Protein AF-A0ABC8UA96-F1 (afdb_monomer)

Foldseek 3Di:
DDPPDPQDAAALVVVLVVLLVQLQPDDDPRLLVNLVVLLVQLVLVVVVVPPPPPDDDDDDDDDDDDDDPPDDPPPPDFHWHDDPVVDDDTHGPLVSNLVSCSLVSNLVNCLQPPDDPSSLVSQLSVCVSNPDDDSVVSVVSSVVSNVSSVVNVVVVVVVVVVD

Mean predicted aligned error: 11.36 Å

Organism: NCBI:txid185542

Structure (mmCIF, N/CA/C/O backbone):
data_AF-A0ABC8UA96-F1
#
_entry.id   AF-A0ABC8UA96-F1
#
loop_
_atom_site.group_PDB
_atom_site.id
_atom_site.type_symbol
_atom_site.label_atom_id
_atom_site.label_alt_id
_atom_site.label_comp_id
_atom_site.label_asym_id
_atom_site.label_entity_id
_atom_site.label_seq_id
_atom_site.pdbx_PDB_ins_code
_atom_site.Cartn_x
_atom_site.Cartn_y
_atom_site.Cartn_z
_atom_site.occupancy
_atom_site.B_iso_or_equiv
_atom_site.auth_seq_id
_atom_site.auth_comp_id
_atom_site.auth_asym_id
_atom_site.auth_atom_id
_atom_site.pdbx_PDB_model_num
ATOM 1 N N . MET A 1 1 ? 26.465 -0.171 -36.306 1.00 32.88 1 MET A N 1
ATOM 2 C CA . MET A 1 1 ? 26.402 0.770 -35.168 1.00 32.88 1 MET A CA 1
ATOM 3 C C . MET A 1 1 ? 24.931 0.948 -34.820 1.00 32.88 1 MET A C 1
ATOM 5 O O . MET A 1 1 ? 24.233 1.642 -35.545 1.00 32.88 1 MET A O 1
ATOM 9 N N . LEU A 1 2 ? 24.415 0.206 -33.836 1.00 41.16 2 LEU A N 1
ATOM 10 C CA . LEU A 1 2 ? 23.008 0.319 -33.441 1.00 41.16 2 LEU A CA 1
ATOM 11 C C . LEU A 1 2 ? 22.873 1.467 -32.440 1.00 41.16 2 LEU A C 1
ATOM 13 O O . LEU A 1 2 ? 23.556 1.486 -31.420 1.00 41.16 2 LEU A O 1
ATOM 17 N N . MET A 1 3 ? 22.009 2.424 -32.767 1.00 39.56 3 MET A N 1
ATOM 18 C CA . MET A 1 3 ? 21.617 3.537 -31.906 1.00 39.56 3 MET A CA 1
ATOM 19 C C . MET A 1 3 ? 20.828 2.990 -30.708 1.00 39.56 3 MET A C 1
ATOM 21 O O . MET A 1 3 ? 19.605 2.873 -30.768 1.00 39.56 3 MET A O 1
ATOM 25 N N . GLN A 1 4 ? 21.505 2.621 -29.618 1.00 46.56 4 GLN A N 1
ATOM 26 C CA . GLN A 1 4 ? 20.829 2.454 -28.333 1.00 46.56 4 GLN A CA 1
ATOM 27 C C . GLN A 1 4 ? 20.508 3.847 -27.802 1.00 46.56 4 GLN A C 1
ATOM 29 O O . GLN A 1 4 ? 21.364 4.540 -27.260 1.00 46.56 4 GLN A O 1
ATOM 34 N N . GLY A 1 5 ? 19.259 4.274 -27.999 1.00 50.59 5 GLY A N 1
ATOM 35 C CA . GLY A 1 5 ? 18.714 5.399 -27.253 1.00 50.59 5 GLY A CA 1
ATOM 36 C C . GLY A 1 5 ? 18.937 5.151 -25.762 1.00 50.59 5 GLY A C 1
ATOM 37 O O . GLY A 1 5 ? 18.614 4.072 -25.265 1.00 50.59 5 GLY A O 1
ATOM 38 N N . ASN A 1 6 ? 19.527 6.134 -25.085 1.00 43.75 6 ASN A N 1
ATOM 39 C CA . ASN A 1 6 ? 19.869 6.126 -23.666 1.00 43.75 6 ASN A CA 1
ATOM 40 C C . ASN A 1 6 ? 18.591 5.931 -22.820 1.00 43.75 6 ASN A C 1
ATOM 42 O O . ASN A 1 6 ? 17.962 6.894 -22.384 1.00 43.75 6 ASN A O 1
ATOM 46 N N . ARG A 1 7 ? 18.142 4.685 -22.631 1.00 61.47 7 ARG A N 1
ATOM 47 C CA . ARG A 1 7 ? 17.059 4.366 -21.697 1.00 61.47 7 ARG A CA 1
ATOM 48 C C . ARG A 1 7 ? 17.661 4.433 -20.298 1.00 61.47 7 ARG A C 1
ATOM 50 O O . ARG A 1 7 ? 18.345 3.511 -19.871 1.00 61.47 7 ARG A O 1
ATOM 57 N N . ASN A 1 8 ? 17.462 5.554 -19.611 1.00 74.25 8 ASN A N 1
ATOM 58 C CA . ASN A 1 8 ? 17.849 5.686 -18.210 1.00 74.25 8 ASN A CA 1
ATOM 59 C C . ASN A 1 8 ? 16.914 4.807 -17.363 1.00 74.25 8 ASN A C 1
ATOM 61 O O . ASN A 1 8 ? 15.772 5.190 -17.109 1.00 74.25 8 ASN A O 1
ATOM 65 N N . PHE A 1 9 ? 17.389 3.628 -16.961 1.00 83.56 9 PHE A N 1
ATOM 66 C CA . PHE A 1 9 ? 16.677 2.744 -16.038 1.00 83.56 9 PHE A CA 1
ATOM 67 C C . PHE A 1 9 ? 16.870 3.202 -14.590 1.00 83.56 9 PHE A C 1
ATOM 69 O O . PHE A 1 9 ? 17.947 3.666 -14.210 1.00 83.56 9 PHE A O 1
ATOM 76 N N . LYS A 1 10 ? 15.826 3.061 -13.770 1.00 91.50 10 LYS A N 1
ATOM 77 C CA . LYS A 1 10 ? 15.924 3.199 -12.310 1.00 91.50 10 LYS A CA 1
ATOM 78 C C . LYS A 1 10 ? 16.185 1.830 -11.677 1.00 91.50 10 LYS A C 1
ATOM 80 O O . LYS A 1 10 ? 15.708 0.822 -12.179 1.00 91.50 10 LYS A O 1
ATOM 85 N N . SER A 1 11 ? 16.892 1.796 -10.550 1.00 93.31 11 SER A N 1
ATOM 86 C CA . SER A 1 11 ? 17.100 0.547 -9.804 1.00 93.31 11 SER A CA 1
ATOM 87 C C . SER A 1 11 ? 15.788 0.062 -9.176 1.00 93.31 11 SER A C 1
ATOM 89 O O . SER A 1 11 ? 15.084 0.851 -8.528 1.00 93.31 11 SER A O 1
ATOM 91 N N . VAL A 1 12 ? 15.473 -1.226 -9.347 1.00 94.12 12 VAL A N 1
ATOM 92 C CA . VAL A 1 12 ? 14.327 -1.887 -8.703 1.00 94.12 12 VAL A CA 1
ATOM 93 C C . VAL A 1 12 ? 14.570 -1.920 -7.199 1.00 94.12 12 VAL A C 1
ATOM 95 O O . VAL A 1 12 ? 13.759 -1.389 -6.447 1.00 94.12 12 VAL A O 1
ATOM 98 N N . LYS A 1 13 ? 15.729 -2.424 -6.757 1.00 94.62 13 LYS A N 1
ATOM 99 C CA . LYS A 1 13 ? 16.083 -2.577 -5.333 1.00 94.62 13 LYS A CA 1
ATOM 100 C C . LYS A 1 13 ? 15.987 -1.271 -4.559 1.00 94.62 13 LYS A C 1
ATOM 102 O O . LYS A 1 13 ? 15.400 -1.223 -3.481 1.00 94.62 13 LYS A O 1
ATOM 107 N N . GLN A 1 14 ? 16.548 -0.193 -5.108 1.00 95.62 14 GLN A N 1
ATOM 108 C CA . GLN A 1 14 ? 16.492 1.112 -4.446 1.00 95.62 14 GLN A CA 1
ATOM 109 C C . GLN A 1 14 ? 15.069 1.668 -4.385 1.00 95.62 14 GLN A C 1
ATOM 111 O O . GLN A 1 14 ? 14.719 2.353 -3.427 1.00 95.62 14 GLN A O 1
ATOM 116 N N . THR A 1 15 ? 14.262 1.418 -5.416 1.00 96.25 15 THR A N 1
ATOM 117 C CA . THR A 1 15 ? 12.879 1.900 -5.457 1.00 96.25 15 THR A CA 1
ATOM 118 C C . THR A 1 15 ? 12.005 1.118 -4.486 1.00 96.25 15 THR A C 1
ATOM 120 O O . THR A 1 15 ? 11.293 1.747 -3.711 1.00 96.25 15 THR A O 1
ATOM 123 N N . VAL A 1 16 ? 12.126 -0.214 -4.465 1.00 96.69 16 VAL A N 1
ATOM 124 C CA . VAL A 1 16 ? 11.453 -1.097 -3.504 1.00 96.69 16 VAL A CA 1
ATOM 125 C C . VAL A 1 16 ? 11.733 -0.641 -2.079 1.00 96.69 16 VAL A C 1
ATOM 127 O O . VAL A 1 16 ? 10.799 -0.308 -1.357 1.00 96.69 16 VAL A O 1
ATOM 130 N N . LYS A 1 17 ? 13.014 -0.501 -1.722 1.00 97.38 17 LYS A N 1
ATOM 131 C CA . LYS A 1 17 ? 13.418 -0.063 -0.383 1.00 97.38 17 LYS A CA 1
ATOM 132 C C . LYS A 1 17 ? 12.780 1.274 0.010 1.00 97.38 17 LYS A C 1
ATOM 134 O O . LYS A 1 17 ? 12.258 1.410 1.107 1.00 97.38 17 LYS A O 1
ATOM 139 N N . ARG A 1 18 ? 12.780 2.261 -0.894 1.00 97.12 18 ARG A N 1
ATOM 140 C CA . ARG A 1 18 ? 12.165 3.575 -0.629 1.00 97.12 18 ARG A CA 1
ATOM 141 C C . ARG A 1 18 ? 10.650 3.498 -0.448 1.00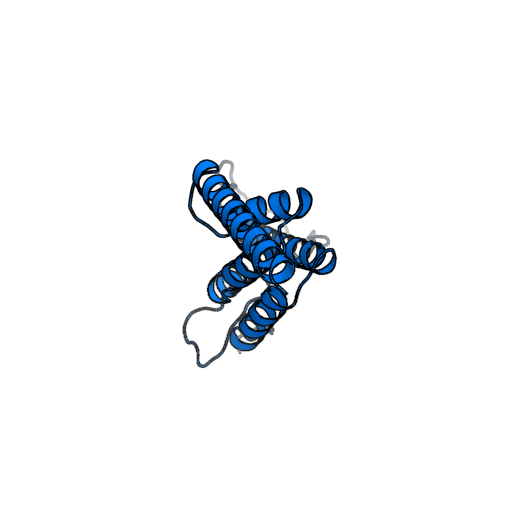 97.12 18 ARG A C 1
ATOM 143 O O . ARG A 1 18 ? 10.105 4.270 0.333 1.00 97.12 18 ARG A O 1
ATOM 150 N N . LEU A 1 19 ? 9.971 2.643 -1.211 1.00 98.06 19 LEU A N 1
ATOM 151 C CA . LEU A 1 19 ? 8.524 2.453 -1.104 1.00 98.06 19 LEU A CA 1
ATOM 152 C C . LEU A 1 19 ? 8.160 1.791 0.226 1.00 98.06 19 LEU A C 1
ATOM 154 O O . LEU A 1 19 ? 7.271 2.283 0.917 1.00 98.06 19 LEU A O 1
ATOM 158 N N . GLU A 1 20 ? 8.886 0.738 0.594 1.00 96.88 20 GLU A N 1
ATOM 159 C CA . GLU A 1 20 ? 8.735 0.031 1.865 1.00 96.88 20 GLU A CA 1
ATOM 160 C C . GLU A 1 20 ? 8.961 0.982 3.051 1.00 96.88 20 GLU A C 1
ATOM 162 O O . GLU A 1 20 ? 8.061 1.169 3.869 1.00 96.88 20 GLU A O 1
ATOM 167 N N . GLU A 1 21 ? 10.101 1.681 3.090 1.00 96.69 21 GLU A N 1
ATOM 168 C CA . GLU A 1 21 ? 10.435 2.639 4.155 1.00 96.69 21 GLU A CA 1
ATOM 169 C C . GLU A 1 21 ? 9.377 3.747 4.285 1.00 96.69 21 GLU A C 1
ATOM 171 O O . GLU A 1 21 ? 8.922 4.047 5.389 1.00 96.69 21 GLU A O 1
ATOM 176 N N . ALA A 1 22 ? 8.936 4.326 3.161 1.00 97.19 22 ALA A N 1
ATOM 177 C CA . ALA A 1 22 ? 7.922 5.378 3.169 1.00 97.19 22 ALA A CA 1
ATOM 178 C C . ALA A 1 22 ? 6.553 4.871 3.646 1.00 97.19 22 ALA A C 1
ATOM 180 O O . ALA A 1 22 ? 5.818 5.616 4.296 1.00 97.19 22 ALA A O 1
ATOM 181 N N . SER A 1 23 ? 6.205 3.620 3.325 1.00 96.25 23 SER A N 1
ATOM 182 C CA . SER A 1 23 ? 4.928 3.025 3.718 1.00 96.25 23 SER A CA 1
ATOM 183 C C . SER A 1 23 ? 4.797 2.908 5.234 1.00 96.25 23 SER A C 1
ATOM 185 O O . SER A 1 23 ? 3.733 3.213 5.763 1.00 96.25 23 SER A O 1
ATOM 187 N N . VAL A 1 24 ? 5.886 2.560 5.933 1.00 94.12 24 VAL A N 1
ATOM 188 C CA . VAL A 1 24 ? 5.885 2.334 7.387 1.00 94.12 24 VAL A CA 1
ATOM 189 C C . VAL A 1 24 ? 6.115 3.604 8.207 1.00 94.12 24 VAL A C 1
ATOM 191 O O . VAL A 1 24 ? 5.703 3.667 9.369 1.00 94.12 24 VAL A O 1
ATOM 194 N N . SER A 1 25 ? 6.750 4.627 7.625 1.00 92.69 25 SER A N 1
ATOM 195 C CA . SER A 1 25 ? 7.084 5.875 8.322 1.00 92.69 25 SER A CA 1
ATOM 196 C C . SER A 1 25 ? 5.995 6.947 8.243 1.00 92.69 25 SER A C 1
ATOM 198 O O . SER A 1 25 ? 6.015 7.886 9.033 1.00 92.69 25 SER A O 1
ATOM 200 N N . CYS A 1 26 ? 5.072 6.855 7.282 1.00 93.12 26 CYS A N 1
ATOM 201 C CA . CYS A 1 26 ? 4.083 7.904 7.041 1.00 93.12 26 CYS A CA 1
ATOM 202 C C . CYS A 1 26 ? 2.976 7.937 8.107 1.00 93.12 26 CYS A C 1
ATOM 204 O O . CYS A 1 26 ? 2.503 6.898 8.570 1.00 93.12 26 CYS A O 1
ATOM 206 N N . ARG A 1 27 ? 2.540 9.138 8.494 1.00 90.31 27 ARG A N 1
ATOM 207 C CA . ARG A 1 27 ? 1.466 9.357 9.477 1.00 90.31 27 ARG A CA 1
ATOM 208 C C . ARG A 1 27 ? 0.573 10.518 9.036 1.00 90.31 27 ARG A C 1
ATOM 210 O O . ARG A 1 27 ? 1.033 11.401 8.306 1.00 90.31 27 ARG A O 1
ATOM 217 N N . GLY A 1 28 ? -0.694 10.502 9.449 1.00 90.00 28 GLY A N 1
ATOM 218 C CA . GLY A 1 28 ? -1.689 11.543 9.156 1.00 90.00 28 GLY A CA 1
ATOM 219 C C . GLY A 1 28 ? -1.604 12.157 7.738 1.00 90.00 28 GLY A C 1
ATOM 220 O O . GLY A 1 28 ? -1.701 11.443 6.740 1.00 90.00 28 GLY A O 1
ATOM 221 N N . PRO A 1 29 ? -1.402 13.482 7.590 1.00 93.31 29 PRO A N 1
ATOM 222 C CA . PRO A 1 29 ? -1.440 14.149 6.283 1.00 93.31 29 PRO A CA 1
ATOM 223 C C . PRO A 1 29 ? -0.324 13.709 5.320 1.00 93.31 29 PRO A C 1
ATOM 225 O O . PRO A 1 29 ? -0.508 13.748 4.100 1.00 93.31 29 PRO A O 1
ATOM 228 N N . GLU A 1 30 ? 0.828 13.266 5.832 1.00 95.81 30 GLU A N 1
ATOM 229 C CA . GLU A 1 30 ? 1.917 12.760 4.988 1.00 95.81 30 GLU A CA 1
ATOM 230 C C . GLU A 1 30 ? 1.524 11.448 4.305 1.00 95.81 30 GLU A C 1
ATOM 232 O O . GLU A 1 30 ? 1.848 11.233 3.132 1.00 95.81 30 GLU A O 1
ATOM 237 N N . ARG A 1 31 ? 0.768 10.602 5.016 1.00 96.81 31 ARG A N 1
ATOM 238 C CA . ARG A 1 31 ? 0.218 9.342 4.505 1.00 96.81 31 ARG A CA 1
ATOM 239 C C . ARG A 1 31 ? -0.722 9.591 3.326 1.00 96.81 31 ARG A C 1
ATOM 241 O O . ARG A 1 31 ? -0.534 9.006 2.259 1.00 96.81 31 ARG A O 1
ATOM 248 N N . VAL A 1 32 ? -1.637 10.552 3.455 1.00 97.31 32 VAL A N 1
ATOM 249 C CA . VAL A 1 32 ? -2.531 10.993 2.367 1.00 97.31 32 VAL A CA 1
ATOM 250 C C . VAL A 1 32 ? -1.741 11.437 1.130 1.00 97.31 32 VAL A C 1
ATOM 252 O O . VAL A 1 32 ? -2.000 10.980 0.013 1.00 97.31 32 VAL A O 1
ATOM 255 N N . GLN A 1 33 ? -0.745 12.312 1.301 1.00 97.62 33 GLN A N 1
ATOM 256 C CA . GLN A 1 33 ? 0.064 12.806 0.181 1.00 97.62 33 GLN A CA 1
ATOM 257 C C . GLN A 1 33 ? 0.890 11.698 -0.481 1.00 97.62 33 GLN A C 1
ATOM 259 O O . GLN A 1 33 ? 1.084 11.708 -1.700 1.00 97.62 33 GLN A O 1
ATOM 264 N N . LEU A 1 34 ? 1.391 10.743 0.303 1.00 98.00 34 LEU A N 1
ATOM 265 C CA . LEU A 1 34 ? 2.105 9.576 -0.203 1.00 98.00 34 LEU A CA 1
ATOM 266 C C . LEU A 1 34 ? 1.191 8.707 -1.077 1.00 98.00 34 LEU A C 1
ATOM 268 O O . LEU A 1 34 ? 1.530 8.450 -2.233 1.00 98.00 34 LEU A O 1
ATOM 272 N N . MET A 1 35 ? 0.003 8.352 -0.580 1.00 98.25 35 MET A N 1
ATOM 273 C CA . MET A 1 35 ? -0.977 7.552 -1.323 1.00 98.25 35 MET A CA 1
ATOM 274 C C . MET A 1 35 ? -1.410 8.238 -2.622 1.00 98.25 35 MET A C 1
ATOM 276 O O . MET A 1 35 ? -1.476 7.598 -3.669 1.00 98.25 35 MET A O 1
ATOM 280 N N . ARG A 1 36 ? -1.631 9.560 -2.598 1.00 98.19 36 ARG A N 1
ATOM 281 C CA . ARG A 1 36 ? -1.960 10.340 -3.804 1.00 98.19 36 ARG A CA 1
ATOM 282 C C . ARG A 1 36 ? -0.847 10.289 -4.854 1.00 98.19 36 ARG A C 1
ATOM 284 O O . ARG A 1 36 ? -1.143 10.143 -6.040 1.00 98.19 36 ARG A O 1
ATOM 291 N N . ARG A 1 37 ? 0.424 10.372 -4.439 1.00 97.56 37 ARG A N 1
ATOM 292 C CA . ARG A 1 37 ? 1.576 10.250 -5.351 1.00 97.56 37 ARG A CA 1
ATOM 293 C C . ARG A 1 37 ? 1.676 8.853 -5.958 1.00 97.56 37 ARG A C 1
ATOM 295 O O . ARG A 1 37 ? 1.914 8.740 -7.158 1.00 97.56 37 ARG A O 1
ATOM 302 N N . TRP A 1 38 ? 1.464 7.806 -5.163 1.00 97.75 38 TRP A N 1
ATOM 303 C CA . TRP A 1 38 ? 1.446 6.430 -5.667 1.00 97.75 38 TRP A CA 1
ATOM 304 C C . TRP A 1 38 ? 0.305 6.197 -6.650 1.00 97.75 38 TRP A C 1
ATOM 306 O O . TRP A 1 38 ? 0.541 5.680 -7.737 1.00 97.75 38 TRP A O 1
ATOM 316 N N . LEU A 1 39 ? -0.904 6.662 -6.330 1.00 97.62 39 LEU A N 1
ATOM 317 C CA . LEU A 1 39 ? -2.054 6.587 -7.231 1.00 97.62 39 LEU A CA 1
ATOM 318 C C . LEU A 1 39 ? -1.802 7.292 -8.562 1.00 97.62 39 LEU A C 1
ATOM 320 O O . LEU A 1 39 ? -2.165 6.758 -9.608 1.00 97.62 39 LEU A O 1
ATOM 324 N N . ALA A 1 40 ? -1.184 8.475 -8.544 1.00 96.06 40 ALA A N 1
ATOM 325 C CA . ALA A 1 40 ? -0.830 9.182 -9.771 1.00 96.06 40 ALA A CA 1
ATOM 326 C C . ALA A 1 40 ? 0.118 8.341 -10.644 1.00 96.06 40 ALA A C 1
ATOM 328 O O . ALA A 1 40 ? -0.172 8.126 -11.819 1.00 96.06 40 ALA A O 1
ATOM 329 N N . ALA A 1 41 ? 1.182 7.790 -10.052 1.00 94.56 41 ALA A N 1
ATOM 330 C CA . ALA A 1 41 ? 2.150 6.957 -10.762 1.00 94.56 41 ALA A CA 1
ATOM 331 C C . ALA A 1 41 ? 1.539 5.639 -11.287 1.00 94.56 41 ALA A C 1
ATOM 333 O O . ALA A 1 41 ? 1.808 5.246 -12.421 1.00 94.56 41 ALA A O 1
ATOM 334 N N . LEU A 1 42 ? 0.665 4.985 -10.513 1.00 94.94 42 LEU A N 1
ATOM 335 C CA . LEU A 1 42 ? -0.036 3.763 -10.935 1.00 94.94 42 LEU A CA 1
ATOM 336 C C . LEU A 1 42 ? -1.008 4.030 -12.098 1.00 94.94 42 LEU A C 1
ATOM 338 O O . LEU A 1 42 ? -1.056 3.274 -13.070 1.00 94.94 42 LEU A O 1
ATOM 342 N N . LYS A 1 43 ? -1.745 5.144 -12.054 1.00 94.12 43 LYS A N 1
ATOM 343 C CA . LYS A 1 43 ? -2.632 5.559 -13.156 1.00 94.12 43 LYS A CA 1
ATOM 344 C C . LYS A 1 43 ? -1.854 5.920 -14.419 1.00 94.12 43 LYS A C 1
ATOM 346 O O . LYS A 1 43 ? -2.342 5.700 -15.524 1.00 94.12 43 LYS A O 1
ATOM 351 N N . GLU A 1 44 ? -0.658 6.490 -14.287 1.00 91.12 44 GLU A N 1
ATOM 352 C CA . GLU A 1 44 ? 0.224 6.726 -15.434 1.00 91.12 44 GLU A CA 1
ATOM 353 C C . GLU A 1 44 ? 0.663 5.410 -16.085 1.00 91.12 44 GLU A C 1
ATOM 355 O O . GLU A 1 44 ? 0.635 5.311 -17.312 1.00 91.12 44 GLU A O 1
ATOM 360 N N . THR A 1 45 ? 0.981 4.377 -15.296 1.00 87.00 45 THR A N 1
ATOM 361 C CA . THR A 1 45 ? 1.314 3.053 -15.849 1.00 87.00 45 THR A CA 1
ATOM 362 C C . THR A 1 45 ? 0.135 2.381 -16.556 1.00 87.00 45 THR A C 1
ATOM 364 O O . THR A 1 45 ? 0.326 1.834 -17.640 1.00 87.00 45 THR A O 1
ATOM 367 N N . GLU A 1 46 ? -1.0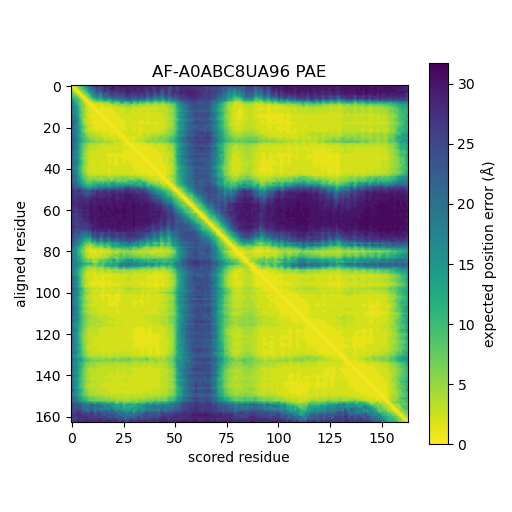86 2.493 -16.019 1.00 83.94 46 GLU A N 1
ATOM 368 C CA . GLU A 1 46 ? -2.308 1.950 -16.642 1.00 83.94 46 GLU A CA 1
ATOM 369 C C . GLU A 1 46 ? -2.622 2.626 -17.991 1.00 83.94 46 GLU A C 1
ATOM 371 O O . GLU A 1 46 ? -2.952 1.965 -18.975 1.00 83.94 46 GLU A O 1
ATOM 376 N N . LYS A 1 47 ? -2.451 3.951 -18.092 1.00 83.25 47 LYS A N 1
ATOM 377 C CA . LYS A 1 47 ? -2.673 4.689 -19.352 1.00 83.25 47 LYS A CA 1
ATOM 378 C C . LYS A 1 47 ? -1.708 4.276 -20.462 1.00 83.25 47 LYS A C 1
ATOM 380 O O . LYS A 1 47 ? -2.068 4.314 -21.638 1.00 83.25 47 LYS A O 1
ATOM 385 N N . LEU A 1 48 ? -0.476 3.926 -20.100 1.00 71.44 48 LEU A N 1
ATOM 386 C CA . LEU A 1 48 ? 0.555 3.531 -21.057 1.00 71.44 48 LEU A CA 1
ATOM 387 C C . LEU A 1 48 ? 0.375 2.085 -21.537 1.00 71.44 48 LEU A C 1
ATOM 389 O O . LEU A 1 48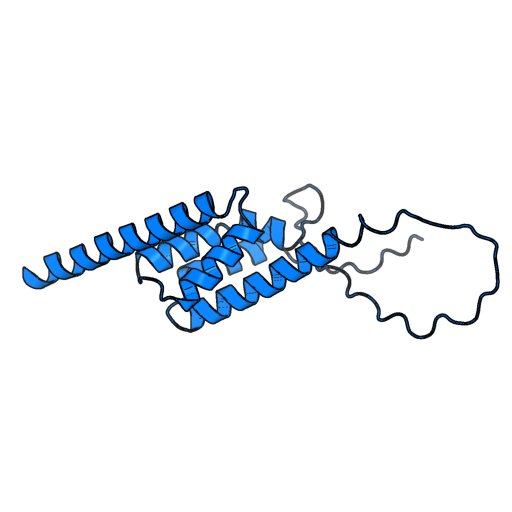 ? 0.713 1.803 -22.685 1.00 71.44 48 LEU A O 1
ATOM 393 N N . SER A 1 49 ? -0.198 1.199 -20.714 1.00 64.19 49 SER A N 1
ATOM 394 C CA . SER A 1 49 ? -0.542 -0.172 -21.117 1.00 64.19 49 SER A CA 1
ATOM 395 C C . SER A 1 49 ? -1.868 -0.253 -21.888 1.00 64.19 49 SER A C 1
ATOM 397 O O . SER A 1 49 ? -1.976 -1.026 -22.839 1.00 64.19 49 SER A O 1
ATOM 399 N N . GLY A 1 50 ? -2.855 0.584 -21.544 1.00 52.88 50 GLY A N 1
ATOM 400 C CA . GLY A 1 50 ? -4.189 0.603 -22.161 1.00 52.88 50 GLY A CA 1
ATOM 401 C C . GLY A 1 50 ? -4.271 1.250 -23.551 1.00 52.88 50 GLY A C 1
ATOM 402 O O . GLY A 1 50 ? -5.226 1.013 -24.285 1.00 52.88 50 GLY A O 1
ATOM 403 N N . GLY A 1 51 ? -3.260 2.016 -23.972 1.00 44.81 51 GLY A N 1
ATOM 404 C CA . GLY A 1 51 ? -3.233 2.684 -25.282 1.00 44.81 51 GLY A CA 1
ATOM 405 C C . GLY A 1 51 ? -3.024 1.772 -26.503 1.00 44.81 51 GLY A C 1
ATOM 406 O O . GLY A 1 51 ? -2.792 2.291 -27.591 1.00 44.81 51 GLY A O 1
ATOM 407 N N . SER A 1 52 ? -3.053 0.444 -26.340 1.00 41.12 52 SER A N 1
ATOM 408 C CA . SER A 1 52 ? -2.744 -0.525 -27.404 1.00 41.12 52 SER A CA 1
ATOM 409 C C . SER A 1 52 ? -3.942 -1.351 -27.907 1.00 41.12 52 SER A C 1
ATOM 411 O O . SER A 1 52 ? -3.741 -2.159 -28.815 1.00 41.12 52 SER A O 1
ATOM 413 N N . LEU A 1 53 ? -5.157 -1.210 -27.357 1.00 38.50 53 LEU A N 1
ATOM 414 C CA . LEU A 1 53 ? -6.258 -2.150 -27.658 1.00 38.50 53 LEU A CA 1
ATOM 415 C C . LEU A 1 53 ? -7.564 -1.558 -28.213 1.00 38.50 53 LEU A C 1
ATOM 417 O O . LEU A 1 53 ? -8.436 -2.332 -28.592 1.00 38.50 53 LEU A O 1
ATOM 421 N N . GLU A 1 54 ? -7.681 -0.245 -28.398 1.00 34.81 54 GLU A N 1
ATOM 422 C CA . GLU A 1 54 ? -8.835 0.362 -29.082 1.00 34.81 54 GLU A CA 1
ATOM 423 C C . GLU A 1 54 ? -8.385 1.267 -30.233 1.00 34.81 54 GLU A C 1
ATOM 425 O O . GLU A 1 54 ? -8.547 2.479 -30.193 1.00 34.81 54 GLU A O 1
ATOM 430 N N . ASP A 1 55 ? -7.789 0.674 -31.270 1.00 35.50 55 ASP A N 1
ATOM 431 C CA . ASP A 1 55 ? -7.792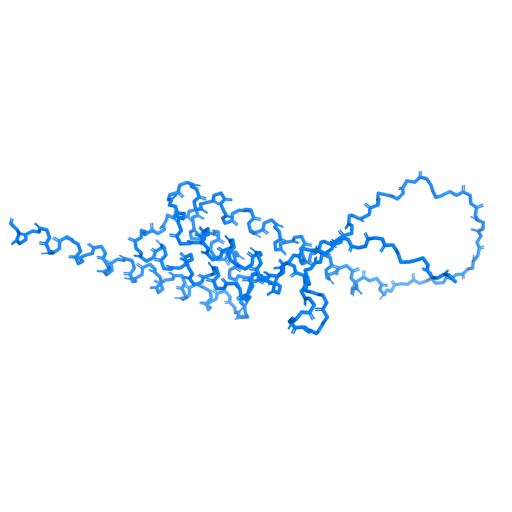 1.291 -32.604 1.00 35.50 55 ASP A CA 1
ATOM 432 C C . ASP A 1 55 ? -7.703 0.216 -33.699 1.00 35.50 55 ASP A C 1
ATOM 434 O O . ASP A 1 55 ? -6.775 0.117 -34.502 1.00 35.50 55 ASP A O 1
ATOM 438 N N . LYS A 1 56 ? -8.678 -0.693 -33.686 1.00 44.31 56 LYS A N 1
ATOM 439 C CA . LYS A 1 56 ? -8.978 -1.547 -34.834 1.00 44.31 56 LYS A CA 1
ATOM 440 C C . LYS A 1 56 ? -10.468 -1.485 -35.100 1.00 44.31 56 LYS A C 1
ATOM 442 O O . LYS A 1 56 ? -11.194 -2.358 -34.656 1.00 44.31 56 LYS A O 1
ATOM 447 N N . GLU A 1 57 ? -10.888 -0.462 -35.842 1.00 36.00 57 GLU A N 1
ATOM 448 C CA . GLU A 1 57 ? -11.889 -0.588 -36.910 1.00 36.00 57 GLU A CA 1
ATOM 449 C C . GLU A 1 57 ? -12.150 0.763 -37.604 1.00 36.00 57 GLU A C 1
ATOM 451 O O . GLU A 1 57 ? -13.079 1.486 -37.263 1.00 36.00 57 GLU A O 1
ATOM 456 N N . LYS A 1 58 ? -11.380 1.069 -38.659 1.00 34.47 58 LYS A N 1
ATOM 457 C CA . LYS A 1 58 ? -11.856 1.140 -40.062 1.00 34.47 58 LYS A CA 1
ATOM 458 C C . LYS A 1 58 ? -10.992 2.058 -40.940 1.00 34.47 58 LYS A C 1
ATOM 460 O O . LYS A 1 58 ? -10.798 3.227 -40.644 1.00 34.47 58 LYS A O 1
ATOM 465 N N . LYS A 1 59 ? -10.703 1.503 -42.126 1.00 31.17 59 LYS A N 1
ATOM 466 C CA . LYS A 1 59 ? -10.429 2.135 -43.433 1.00 31.17 59 LYS A CA 1
ATOM 467 C C . LYS A 1 59 ? -8.998 2.602 -43.773 1.00 31.17 59 LYS A C 1
ATOM 469 O O . LYS A 1 59 ? -8.601 3.717 -43.485 1.00 31.17 59 LYS A O 1
ATOM 474 N N . SER A 1 60 ? -8.340 1.726 -44.543 1.00 35.62 60 SER A N 1
ATOM 475 C CA . SER A 1 60 ? -7.830 1.972 -45.910 1.00 35.62 60 SER A CA 1
ATOM 476 C C . SER A 1 60 ? -6.800 3.090 -46.140 1.00 35.62 60 SER A C 1
ATOM 478 O O . SER A 1 60 ? -7.143 4.266 -46.136 1.00 35.62 60 SER A O 1
ATOM 480 N N . GLU A 1 61 ? -5.577 2.696 -46.512 1.00 32.69 61 GLU A N 1
ATOM 481 C CA . GLU A 1 61 ? -4.614 3.544 -47.243 1.00 32.69 61 GLU A CA 1
ATOM 482 C C . GLU A 1 61 ? -5.110 3.814 -48.695 1.00 32.69 61 GLU A C 1
ATOM 484 O O . GLU A 1 61 ? -5.973 3.065 -49.174 1.00 32.69 61 GLU A O 1
ATOM 489 N N . PRO A 1 62 ? -4.627 4.861 -49.410 1.00 38.22 62 PRO A N 1
ATOM 490 C CA . PRO A 1 62 ? -3.223 4.968 -49.837 1.00 38.22 62 PRO A CA 1
ATOM 491 C C . PRO A 1 62 ? -2.548 6.338 -49.591 1.00 38.22 62 PRO A C 1
ATOM 493 O O . PRO A 1 62 ? -3.163 7.386 -49.741 1.00 38.22 62 PRO A O 1
ATOM 496 N N . GLN A 1 63 ? -1.251 6.263 -49.256 1.00 44.09 63 GLN A N 1
ATOM 497 C CA . GLN A 1 63 ? -0.128 7.189 -49.518 1.00 44.09 63 GLN A CA 1
ATOM 498 C C . GLN A 1 63 ? -0.429 8.676 -49.792 1.00 44.09 63 GLN A C 1
ATOM 500 O O . GLN A 1 63 ? -1.009 8.971 -50.826 1.00 44.09 63 GLN A O 1
ATOM 505 N N . LEU A 1 64 ? 0.161 9.597 -49.007 1.00 30.02 64 LEU A N 1
ATOM 506 C CA . LEU A 1 64 ? 0.701 10.883 -49.495 1.00 30.02 64 LEU A CA 1
ATOM 507 C C . LEU A 1 64 ? 1.639 11.562 -48.461 1.00 30.02 64 LEU A C 1
ATOM 509 O O . LEU A 1 64 ? 1.274 11.778 -47.312 1.00 30.02 64 LEU A O 1
ATOM 513 N N . SER A 1 65 ? 2.844 11.894 -48.945 1.00 28.69 65 SER A N 1
ATOM 514 C CA . SER A 1 65 ? 3.725 13.032 -48.603 1.00 28.69 65 SER A CA 1
ATOM 515 C C . SER A 1 65 ? 4.167 13.310 -47.152 1.00 28.69 65 SER A C 1
ATOM 517 O O . SER A 1 65 ? 3.443 13.818 -46.304 1.00 28.69 65 SER A O 1
ATOM 519 N N . SER A 1 66 ? 5.472 13.098 -46.958 1.00 44.00 66 SER A N 1
ATOM 520 C CA . SER A 1 66 ? 6.354 13.767 -45.999 1.00 44.00 66 SER A CA 1
ATOM 521 C C . SER A 1 66 ? 6.246 15.288 -46.124 1.00 44.00 66 SER A C 1
ATOM 523 O O . SER A 1 66 ? 6.756 15.784 -47.115 1.00 44.00 66 SER A O 1
ATOM 525 N N . GLU A 1 67 ? 5.643 15.993 -45.154 1.00 38.50 67 GLU A N 1
ATOM 526 C CA . GLU A 1 67 ? 5.952 17.402 -44.795 1.00 38.50 67 GLU A CA 1
ATOM 527 C C . GLU A 1 67 ? 5.024 18.003 -43.715 1.00 38.50 67 GLU A C 1
ATOM 529 O O . GLU A 1 67 ? 4.716 19.178 -43.770 1.00 38.50 67 GLU A O 1
ATOM 534 N N . GLU A 1 68 ? 4.600 17.269 -42.678 1.00 35.97 68 GLU A N 1
ATOM 535 C CA . GLU A 1 68 ? 3.841 17.896 -41.569 1.00 35.97 68 GLU A CA 1
ATOM 536 C C . GLU A 1 68 ? 3.960 17.103 -40.252 1.00 35.97 68 GLU A C 1
ATOM 538 O O . GLU A 1 68 ? 2.989 16.689 -39.631 1.00 35.97 68 GLU A O 1
ATOM 543 N N . LEU A 1 69 ? 5.197 16.859 -39.800 1.00 39.22 69 LEU A N 1
ATOM 544 C CA . LEU A 1 69 ? 5.476 16.283 -38.475 1.00 39.22 69 LEU A CA 1
ATOM 545 C C . LEU A 1 69 ? 6.116 17.328 -37.549 1.00 39.22 69 LEU A C 1
ATOM 547 O O . LEU A 1 69 ? 7.233 17.159 -37.061 1.00 39.22 69 LEU A O 1
ATOM 551 N N . LYS A 1 70 ? 5.421 18.444 -37.326 1.00 43.69 70 LYS A N 1
ATOM 552 C CA . LYS A 1 70 ? 5.781 19.438 -36.304 1.00 43.69 70 LYS A CA 1
ATOM 553 C C . LYS A 1 70 ? 4.575 19.743 -35.420 1.00 43.69 70 LYS A C 1
ATOM 555 O O . LYS A 1 70 ? 4.043 20.831 -35.502 1.00 43.69 70 LYS A O 1
ATOM 560 N N . ASP A 1 71 ? 4.133 18.752 -34.646 1.00 42.06 71 ASP A N 1
ATOM 561 C CA . ASP A 1 71 ? 3.555 18.908 -33.292 1.00 42.06 71 ASP A CA 1
ATOM 562 C C . ASP A 1 71 ? 2.890 17.602 -32.833 1.00 42.06 71 ASP A C 1
ATOM 564 O O . ASP A 1 71 ? 1.706 17.539 -32.515 1.00 42.06 71 ASP A O 1
ATOM 568 N N . ILE A 1 72 ? 3.656 16.508 -32.777 1.00 49.56 72 ILE A N 1
ATOM 569 C CA . ILE A 1 72 ? 3.247 15.397 -31.911 1.00 49.56 72 ILE A CA 1
ATOM 570 C C . ILE A 1 72 ? 3.818 15.722 -30.532 1.00 49.56 72 ILE A C 1
ATOM 572 O O . ILE A 1 72 ? 5.050 15.754 -30.406 1.00 49.56 72 ILE A O 1
ATOM 576 N N . PRO A 1 73 ? 2.988 15.941 -29.491 1.00 48.59 73 PRO A N 1
ATOM 577 C CA . PRO A 1 73 ? 3.481 15.966 -28.125 1.00 48.59 73 PRO A CA 1
ATOM 578 C C . PRO A 1 73 ? 4.207 14.643 -27.917 1.00 48.59 73 PRO A C 1
ATOM 580 O O . PRO A 1 73 ? 3.581 13.582 -27.970 1.00 48.59 73 PRO A O 1
ATOM 583 N N . ARG A 1 74 ? 5.539 14.675 -27.778 1.00 55.38 74 ARG A N 1
ATOM 584 C CA . ARG A 1 74 ? 6.325 13.472 -27.494 1.00 55.38 74 ARG A CA 1
ATOM 585 C C . ARG A 1 74 ? 5.706 12.842 -26.253 1.00 55.38 74 ARG A C 1
ATOM 587 O O . ARG A 1 74 ? 5.876 13.382 -25.162 1.00 55.38 74 ARG A O 1
ATOM 594 N N . LYS A 1 75 ? 4.958 11.745 -26.426 1.00 58.88 75 LYS A N 1
ATOM 595 C CA . LYS A 1 75 ? 4.440 10.965 -25.302 1.00 58.88 75 LYS A CA 1
ATOM 596 C C . LYS A 1 75 ? 5.649 10.676 -24.409 1.00 58.88 75 LYS A C 1
ATOM 598 O O . LYS A 1 75 ? 6.638 10.150 -24.930 1.00 58.88 75 LYS A O 1
ATOM 603 N N . PRO A 1 76 ? 5.638 11.093 -23.132 1.00 59.91 76 PRO A N 1
ATOM 604 C CA . PRO A 1 76 ? 6.772 10.858 -22.259 1.00 59.91 76 PRO A CA 1
ATOM 605 C C . PRO A 1 76 ? 7.026 9.353 -22.211 1.00 59.91 76 PRO A C 1
ATOM 607 O O . PRO A 1 76 ? 6.114 8.569 -21.949 1.00 59.91 76 PRO A O 1
ATOM 610 N N . SER A 1 77 ? 8.250 8.948 -22.547 1.00 66.94 77 SER A N 1
ATOM 611 C CA . SER A 1 77 ? 8.644 7.544 -22.501 1.00 66.94 77 SER A CA 1
ATOM 612 C C . SER A 1 77 ? 8.460 7.013 -21.075 1.00 66.94 77 SER A C 1
ATOM 614 O O . SER A 1 77 ? 8.883 7.699 -20.138 1.00 66.94 77 SER A O 1
ATOM 616 N N . PRO A 1 78 ? 7.867 5.817 -20.887 1.00 73.56 78 PRO A N 1
ATOM 617 C CA . PRO A 1 78 ? 7.697 5.236 -19.561 1.00 73.56 78 PRO A CA 1
ATOM 618 C C . PRO A 1 78 ? 9.044 5.116 -18.852 1.00 73.56 78 PRO A C 1
ATOM 620 O O . PRO A 1 78 ? 10.035 4.671 -19.438 1.00 73.56 78 PRO A O 1
ATOM 623 N N . VAL A 1 79 ? 9.070 5.490 -17.575 1.00 85.50 79 VAL A N 1
ATOM 624 C CA . VAL A 1 79 ? 10.200 5.189 -16.698 1.00 85.50 79 VAL A CA 1
ATOM 625 C C . VAL A 1 79 ? 10.212 3.682 -16.458 1.00 85.50 79 VAL A C 1
ATOM 627 O O . VAL A 1 79 ? 9.238 3.132 -15.948 1.00 85.50 79 VAL A O 1
ATOM 630 N N . LEU A 1 80 ? 11.314 3.031 -16.824 1.00 90.38 80 LEU A N 1
ATOM 631 C CA . LEU A 1 80 ? 11.517 1.599 -16.626 1.00 90.38 80 LEU A CA 1
ATOM 632 C C . LEU A 1 80 ? 12.510 1.343 -15.493 1.00 90.38 80 LEU A C 1
ATOM 634 O O . LEU A 1 80 ? 13.418 2.144 -15.241 1.00 90.38 80 LEU A O 1
ATOM 638 N N . TYR A 1 81 ? 12.338 0.202 -14.839 1.00 91.31 81 TYR A N 1
ATOM 639 C CA . TYR A 1 81 ? 13.107 -0.224 -13.684 1.00 91.31 81 TYR A CA 1
ATOM 640 C C . TYR A 1 81 ? 13.850 -1.517 -13.997 1.00 91.31 81 TYR A C 1
ATOM 642 O O . TYR A 1 81 ? 13.274 -2.448 -14.551 1.00 91.31 81 TYR A O 1
ATOM 650 N N . TYR A 1 82 ? 15.138 -1.569 -13.680 1.00 92.25 82 TYR A N 1
ATOM 651 C CA . TYR A 1 82 ? 15.974 -2.725 -13.977 1.00 92.25 82 TYR A CA 1
ATOM 652 C C . TYR A 1 82 ? 17.207 -2.750 -13.073 1.00 92.25 82 TYR A C 1
ATOM 654 O O . TYR A 1 82 ? 17.840 -1.715 -12.869 1.00 92.25 82 TYR A O 1
ATOM 662 N N . ASP A 1 83 ? 17.572 -3.935 -12.586 1.00 89.69 83 ASP A N 1
ATOM 663 C CA . ASP A 1 83 ? 18.879 -4.215 -11.990 1.00 89.69 83 ASP A CA 1
ATOM 664 C C . ASP A 1 83 ? 19.474 -5.451 -12.684 1.00 89.69 83 ASP A C 1
ATOM 666 O O . ASP A 1 83 ? 18.786 -6.451 -12.893 1.00 89.69 83 ASP A O 1
ATOM 670 N N . SER A 1 84 ? 20.758 -5.394 -13.048 1.00 84.75 84 SER A N 1
ATOM 671 C CA . SER A 1 84 ? 21.428 -6.435 -13.847 1.00 84.75 84 SER A CA 1
ATOM 672 C C . SER A 1 84 ? 21.478 -7.810 -13.178 1.00 84.75 84 SER A C 1
ATOM 674 O O . SER A 1 84 ? 21.665 -8.818 -13.852 1.00 84.75 84 SER A O 1
ATOM 676 N N . ASP A 1 85 ? 21.355 -7.849 -11.855 1.00 86.00 85 ASP A N 1
ATOM 677 C CA . ASP A 1 85 ? 21.442 -9.051 -11.033 1.00 86.00 85 ASP A CA 1
ATOM 678 C C . ASP A 1 85 ? 20.078 -9.668 -10.688 1.00 86.00 85 ASP A C 1
ATOM 680 O O . ASP A 1 85 ? 20.037 -10.798 -10.210 1.00 86.00 85 ASP A O 1
ATOM 684 N N . ILE A 1 86 ? 18.971 -8.966 -10.948 1.00 77.00 86 ILE A N 1
ATOM 685 C CA . ILE A 1 86 ? 17.611 -9.511 -10.793 1.00 77.00 86 ILE A CA 1
ATOM 686 C C . ILE A 1 86 ? 17.257 -10.431 -11.972 1.00 77.00 86 ILE A C 1
ATOM 688 O O . ILE A 1 86 ? 16.490 -11.377 -11.808 1.00 77.00 86 ILE A O 1
ATOM 692 N N . GLY A 1 87 ? 17.865 -10.206 -13.142 1.00 72.62 87 GLY A N 1
ATOM 693 C CA . GLY A 1 87 ? 17.505 -10.908 -14.374 1.00 72.62 87 GLY A CA 1
ATOM 694 C C . GLY A 1 87 ? 16.084 -10.565 -14.849 1.00 72.62 87 GLY A C 1
ATOM 695 O O . GLY A 1 87 ? 15.303 -9.940 -14.139 1.00 72.62 87 GLY A O 1
ATOM 696 N N . GLY A 1 88 ? 15.742 -10.956 -16.077 1.00 82.31 88 GLY A N 1
ATOM 697 C CA . GLY A 1 88 ? 14.414 -10.704 -16.652 1.00 82.31 88 GLY A CA 1
ATOM 698 C C . GLY A 1 88 ? 14.265 -9.358 -17.367 1.00 82.31 88 GLY A C 1
ATOM 699 O O . GLY A 1 88 ? 15.242 -8.646 -17.606 1.00 82.31 88 GLY A O 1
ATOM 700 N N . ASP A 1 89 ? 13.031 -9.052 -17.766 1.00 85.69 89 ASP A N 1
ATOM 701 C CA . ASP A 1 89 ? 12.698 -7.845 -18.522 1.00 85.69 89 ASP A CA 1
ATOM 702 C C . ASP A 1 89 ? 12.597 -6.607 -17.611 1.00 85.69 89 ASP A C 1
ATOM 704 O O . ASP A 1 89 ? 12.247 -6.729 -16.434 1.00 85.69 89 ASP A O 1
ATOM 708 N N . PRO A 1 90 ? 12.877 -5.393 -18.128 1.00 88.75 90 PRO A N 1
ATOM 709 C CA . PRO A 1 90 ? 12.657 -4.167 -17.375 1.00 88.75 90 PRO A CA 1
ATOM 710 C C . PRO A 1 90 ? 11.205 -4.030 -16.908 1.00 88.75 90 PRO A C 1
ATOM 712 O O . PRO A 1 90 ? 10.271 -4.118 -17.704 1.00 88.75 90 PRO A O 1
ATOM 715 N N . MET A 1 91 ? 11.041 -3.743 -15.624 1.00 91.81 91 MET A N 1
ATOM 716 C CA . MET A 1 91 ? 9.760 -3.596 -14.946 1.00 91.81 91 MET A CA 1
ATOM 717 C C . MET A 1 91 ? 9.198 -2.182 -15.112 1.00 91.81 91 MET A C 1
ATOM 719 O O . MET A 1 91 ? 9.945 -1.202 -15.222 1.00 91.81 91 MET A O 1
ATOM 723 N N . ASN A 1 92 ? 7.875 -2.054 -15.096 1.00 92.81 92 ASN A N 1
ATOM 724 C CA . ASN A 1 92 ? 7.214 -0.757 -14.962 1.00 92.81 92 ASN A CA 1
ATOM 725 C C . ASN A 1 92 ? 7.005 -0.409 -13.466 1.00 92.81 92 ASN A C 1
ATOM 727 O O . ASN A 1 92 ? 7.368 -1.181 -12.580 1.00 92.81 92 ASN A O 1
ATOM 731 N N . PHE A 1 93 ? 6.459 0.775 -13.157 1.00 94.81 93 PHE A N 1
ATOM 732 C CA . PHE A 1 93 ? 6.255 1.173 -11.756 1.00 94.81 93 PHE A CA 1
ATOM 733 C C . PHE A 1 93 ? 5.249 0.284 -11.009 1.00 94.81 93 PHE A C 1
ATOM 735 O O . PHE A 1 93 ? 5.459 0.031 -9.829 1.00 94.81 93 PHE A O 1
ATOM 742 N N . HIS A 1 94 ? 4.192 -0.198 -11.670 1.00 94.56 94 HIS A N 1
ATOM 743 C CA . HIS A 1 94 ? 3.194 -1.092 -11.076 1.00 94.56 94 HIS A CA 1
ATOM 744 C C . HIS A 1 94 ? 3.834 -2.403 -10.608 1.00 94.56 94 HIS A C 1
ATOM 746 O O . HIS A 1 94 ? 3.678 -2.762 -9.443 1.00 94.56 94 HIS A O 1
ATOM 752 N N . ASP A 1 95 ? 4.66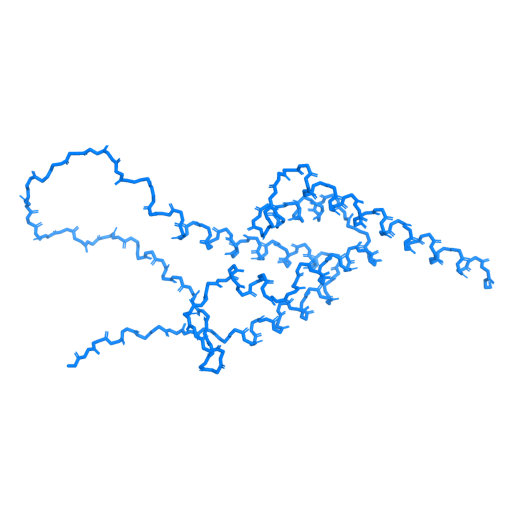8 -3.026 -11.448 1.00 93.94 95 ASP A N 1
ATOM 753 C CA . ASP A 1 95 ? 5.382 -4.262 -11.093 1.00 93.94 95 ASP A CA 1
ATOM 754 C C . ASP A 1 95 ? 6.294 -4.054 -9.868 1.00 93.94 95 ASP A C 1
ATOM 756 O O . ASP A 1 95 ? 6.301 -4.853 -8.930 1.00 93.94 95 ASP A O 1
ATOM 760 N N . VAL A 1 96 ? 7.046 -2.945 -9.849 1.00 95.69 96 VAL A N 1
ATOM 761 C CA . VAL A 1 96 ? 7.943 -2.600 -8.734 1.00 95.69 96 VAL A CA 1
ATOM 762 C C . VAL A 1 96 ? 7.158 -2.296 -7.461 1.00 95.69 96 VAL A C 1
ATOM 764 O O . VAL A 1 96 ? 7.587 -2.686 -6.378 1.00 95.69 96 VAL A O 1
ATOM 767 N N . PHE A 1 97 ? 6.022 -1.609 -7.584 1.00 97.06 97 PHE A N 1
ATOM 768 C CA . PHE A 1 97 ? 5.161 -1.249 -6.463 1.00 97.06 97 PHE A CA 1
ATOM 769 C C . PHE A 1 97 ? 4.542 -2.481 -5.797 1.00 97.06 97 PHE A C 1
ATOM 771 O O . PHE A 1 97 ? 4.540 -2.576 -4.572 1.00 97.06 97 PHE A O 1
ATOM 778 N N . LEU A 1 98 ? 4.073 -3.454 -6.584 1.00 94.56 98 LEU A N 1
ATOM 779 C CA . LEU A 1 98 ? 3.541 -4.710 -6.049 1.00 94.56 98 LEU A CA 1
ATOM 780 C C . LEU A 1 98 ? 4.619 -5.552 -5.359 1.00 94.56 98 LEU A C 1
ATOM 782 O O . LEU A 1 98 ? 4.362 -6.145 -4.316 1.00 94.56 98 LEU A O 1
ATOM 786 N N . CYS A 1 99 ? 5.840 -5.572 -5.896 1.00 93.25 99 CYS A N 1
ATOM 787 C CA . CYS A 1 99 ? 6.946 -6.301 -5.274 1.00 93.25 99 CYS A CA 1
ATOM 788 C C . CYS A 1 99 ? 7.476 -5.640 -3.989 1.00 93.25 99 CYS A C 1
ATOM 790 O O . CYS A 1 99 ? 8.219 -6.282 -3.251 1.00 93.25 99 CYS A O 1
ATOM 792 N N . SER A 1 100 ? 7.155 -4.368 -3.719 1.00 96.06 100 SER A N 1
ATOM 793 C CA . SER A 1 100 ? 7.802 -3.606 -2.645 1.00 96.06 100 SER A CA 1
ATOM 794 C C . SER A 1 100 ? 7.171 -3.745 -1.262 1.00 96.06 100 SER A C 1
ATOM 796 O O . SER A 1 100 ? 7.588 -3.037 -0.351 1.00 96.06 100 SER A O 1
ATOM 798 N N . GLN A 1 101 ? 6.119 -4.552 -1.117 1.00 95.25 101 GLN A N 1
ATOM 799 C CA . GLN A 1 101 ? 5.345 -4.696 0.125 1.00 95.25 101 GLN A CA 1
ATOM 800 C C . GLN A 1 101 ? 4.767 -3.378 0.689 1.00 95.25 101 GLN A C 1
ATOM 802 O O . GLN A 1 101 ? 4.429 -3.266 1.869 1.00 95.25 101 GLN A O 1
ATOM 807 N N . ALA A 1 102 ? 4.659 -2.336 -0.144 1.00 97.44 102 ALA A N 1
ATOM 808 C CA . ALA A 1 102 ? 4.216 -1.017 0.310 1.00 97.44 102 ALA A CA 1
ATOM 809 C C . ALA A 1 102 ? 2.719 -0.991 0.663 1.00 97.44 102 ALA A C 1
ATOM 811 O O . ALA A 1 102 ? 2.292 -0.167 1.473 1.00 97.44 102 ALA A O 1
ATOM 812 N N . LEU A 1 103 ? 1.922 -1.895 0.079 1.00 96.56 103 LEU A N 1
ATOM 813 C CA . LEU A 1 103 ? 0.507 -2.065 0.417 1.00 96.56 103 LEU A CA 1
ATOM 814 C C . LEU A 1 103 ? 0.327 -2.704 1.798 1.00 96.56 103 LEU A C 1
ATOM 816 O O . LEU A 1 103 ? -0.555 -2.314 2.558 1.00 96.56 103 LEU A O 1
ATOM 820 N N . GLU A 1 104 ? 1.180 -3.653 2.154 1.00 96.31 104 GLU A N 1
ATOM 821 C CA . GLU A 1 104 ? 1.204 -4.270 3.472 1.00 96.31 104 GLU A CA 1
ATOM 822 C C . GLU A 1 104 ? 1.657 -3.252 4.520 1.00 96.31 104 GLU A C 1
ATOM 824 O O . GLU A 1 104 ? 1.008 -3.100 5.554 1.00 96.31 104 GLU A O 1
ATOM 829 N N . GLY A 1 105 ? 2.713 -2.485 4.230 1.00 96.75 105 GLY A N 1
ATOM 830 C CA . GLY A 1 105 ? 3.198 -1.440 5.131 1.00 96.75 105 GLY A CA 1
ATOM 831 C C . GLY A 1 105 ? 2.175 -0.326 5.380 1.00 96.75 105 GLY A C 1
ATOM 832 O O . GLY A 1 105 ? 1.984 0.079 6.530 1.00 96.75 105 GLY A O 1
ATOM 833 N N . ILE A 1 106 ? 1.450 0.124 4.344 1.00 96.94 106 ILE A N 1
ATOM 834 C CA . ILE A 1 106 ? 0.387 1.128 4.518 1.00 96.94 106 ILE A CA 1
ATOM 835 C C . ILE A 1 106 ? -0.793 0.562 5.317 1.00 96.94 106 ILE A C 1
ATOM 837 O O . ILE A 1 106 ? -1.327 1.255 6.182 1.00 96.94 106 ILE A O 1
ATOM 841 N N . ALA A 1 107 ? -1.163 -0.704 5.084 1.00 96.62 107 ALA A N 1
ATOM 842 C CA . ALA A 1 107 ? -2.217 -1.375 5.838 1.00 96.62 107 ALA A CA 1
ATOM 843 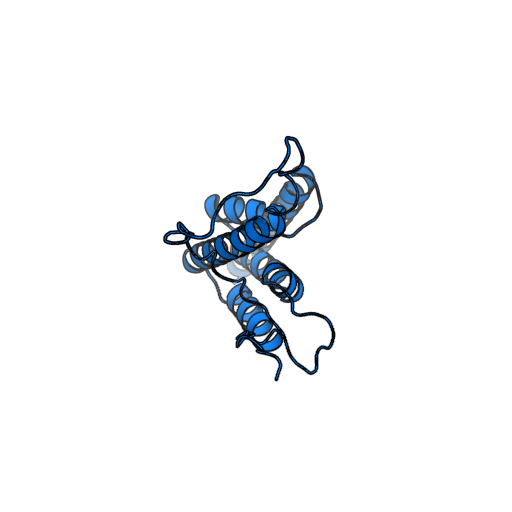C C . ALA A 1 107 ? -1.849 -1.496 7.323 1.00 96.62 107 ALA A C 1
ATOM 845 O O . ALA A 1 107 ? -2.663 -1.154 8.176 1.00 96.62 107 ALA A O 1
ATOM 846 N N . ILE A 1 108 ? -0.609 -1.886 7.642 1.00 95.38 108 ILE A N 1
ATOM 847 C CA . ILE A 1 108 ? -0.106 -1.923 9.024 1.00 95.38 108 ILE A CA 1
ATOM 848 C C . ILE A 1 108 ? -0.181 -0.534 9.665 1.00 95.38 108 ILE A C 1
ATOM 850 O O . ILE A 1 108 ? -0.661 -0.405 10.789 1.00 95.38 108 ILE A O 1
ATOM 854 N N . CYS A 1 109 ? 0.224 0.523 8.955 1.00 95.31 109 CYS A N 1
ATOM 855 C CA . CYS A 1 109 ? 0.124 1.887 9.481 1.00 95.31 109 CYS A CA 1
ATOM 856 C C . CYS A 1 109 ? -1.317 2.309 9.774 1.00 95.31 109 CYS A C 1
ATOM 858 O O . CYS A 1 109 ? -1.537 3.062 10.717 1.00 95.31 109 CYS A O 1
ATOM 860 N N . MET A 1 110 ? -2.282 1.837 8.986 1.00 95.75 110 MET A N 1
ATOM 861 C CA . MET A 1 110 ? -3.707 2.103 9.199 1.00 95.75 110 MET A CA 1
ATOM 862 C C . MET A 1 110 ? -4.322 1.251 10.314 1.00 95.75 110 MET A C 1
ATOM 864 O O . MET A 1 110 ? -5.300 1.666 10.924 1.00 95.75 110 MET A O 1
ATOM 868 N N . ILE A 1 111 ? -3.749 0.083 10.607 1.00 95.25 111 ILE A N 1
ATOM 869 C CA . ILE A 1 111 ? -4.113 -0.706 11.790 1.00 95.25 111 ILE A CA 1
ATOM 870 C C . ILE A 1 111 ? -3.598 -0.018 13.061 1.00 95.25 111 ILE A C 1
ATOM 872 O O . ILE A 1 111 ? -4.312 0.046 14.052 1.00 95.25 111 ILE A O 1
ATOM 876 N N . ILE A 1 112 ? -2.372 0.515 13.036 1.00 92.88 112 ILE A N 1
ATOM 877 C CA . ILE A 1 112 ? -1.780 1.206 14.193 1.00 92.88 112 ILE A CA 1
ATOM 878 C C . ILE A 1 112 ? -2.454 2.567 14.427 1.00 92.88 112 ILE A C 1
ATOM 880 O O . ILE A 1 112 ? -2.774 2.913 15.557 1.00 92.88 112 ILE A O 1
ATOM 884 N N . GLU A 1 113 ? -2.679 3.343 13.366 1.00 93.50 113 GLU A N 1
ATOM 885 C CA . GLU A 1 113 ? -3.362 4.637 13.418 1.00 93.50 113 GLU A CA 1
ATOM 886 C C . GLU A 1 113 ? -4.527 4.622 12.428 1.00 93.50 113 GLU A C 1
ATOM 888 O O . GLU A 1 113 ? -4.312 4.743 11.215 1.00 93.50 113 GLU A O 1
ATOM 893 N N . ALA A 1 114 ? -5.743 4.484 12.971 1.00 95.00 114 ALA A N 1
ATOM 894 C CA . ALA A 1 114 ? -6.973 4.290 12.211 1.00 95.00 114 ALA A CA 1
ATOM 895 C C . ALA A 1 114 ? -7.110 5.286 11.042 1.00 95.00 114 ALA A C 1
ATOM 897 O O . ALA A 1 114 ? -6.887 6.488 11.226 1.00 95.00 114 ALA A O 1
ATOM 898 N N . PRO A 1 115 ? -7.493 4.815 9.841 1.00 96.00 115 PRO A N 1
ATOM 899 C CA . PRO A 1 115 ? -7.615 5.685 8.687 1.00 96.00 115 PRO A CA 1
ATOM 900 C C . PRO A 1 115 ? -8.868 6.558 8.781 1.00 96.00 115 PRO A C 1
ATOM 902 O O . PRO A 1 115 ? -9.931 6.105 9.212 1.00 96.00 115 PRO A O 1
ATOM 905 N N . ASN A 1 116 ? -8.766 7.795 8.301 1.00 95.44 116 ASN A N 1
ATOM 906 C CA . ASN A 1 116 ? -9.931 8.657 8.096 1.00 95.44 116 ASN A CA 1
ATOM 907 C C . ASN A 1 116 ? -10.668 8.329 6.773 1.00 95.44 116 ASN A C 1
ATOM 909 O O . ASN A 1 116 ? -10.232 7.495 5.978 1.00 95.44 116 ASN A O 1
ATOM 913 N N . GLU A 1 117 ? -11.795 8.997 6.509 1.00 96.19 117 GLU A N 1
ATOM 914 C CA . GLU A 1 117 ? -12.622 8.751 5.312 1.00 96.19 117 GLU A CA 1
ATOM 915 C C . GLU A 1 117 ? -11.881 8.992 3.982 1.00 96.19 117 GLU A C 1
ATOM 917 O O . GLU A 1 117 ? -12.094 8.282 2.991 1.00 96.19 117 GLU A O 1
ATOM 922 N N . GLU A 1 118 ? -10.991 9.986 3.949 1.00 97.19 118 GLU A N 1
ATOM 923 C CA . GLU A 1 118 ? -10.173 10.297 2.777 1.00 97.19 118 GLU A CA 1
ATOM 924 C C . GLU A 1 118 ? -9.163 9.175 2.516 1.00 97.19 118 GLU A C 1
ATOM 926 O O . GLU A 1 118 ? -9.032 8.699 1.388 1.00 97.19 118 GLU A O 1
ATOM 931 N N . GLU A 1 119 ? -8.490 8.705 3.563 1.00 97.06 119 GLU A N 1
ATOM 932 C CA . GLU A 1 119 ? -7.528 7.605 3.498 1.00 97.06 119 GLU A CA 1
ATOM 933 C C . GLU A 1 119 ? -8.186 6.295 3.067 1.00 97.06 119 GLU A C 1
ATOM 935 O O . GLU A 1 119 ? -7.648 5.597 2.209 1.00 97.06 119 GLU A O 1
ATOM 940 N N . VAL A 1 120 ? -9.387 6.004 3.573 1.00 97.69 120 VAL A N 1
ATOM 941 C CA . VAL A 1 120 ? -10.206 4.868 3.128 1.00 97.69 120 VAL A CA 1
ATOM 942 C C . VAL A 1 120 ? -10.497 4.952 1.629 1.00 97.69 120 VAL A C 1
ATOM 944 O O . VAL A 1 120 ? -10.325 3.973 0.899 1.00 97.69 120 VAL A O 1
ATOM 947 N N . SER A 1 121 ? -10.887 6.132 1.144 1.00 97.81 121 SER A N 1
ATOM 948 C CA . SER A 1 121 ? -11.187 6.348 -0.275 1.00 97.81 121 SER A CA 1
ATOM 949 C C . SER A 1 121 ? -9.953 6.139 -1.161 1.00 97.81 121 SER A C 1
ATOM 951 O O . SER A 1 121 ? -10.039 5.507 -2.216 1.00 97.81 121 SER A O 1
ATOM 953 N N . LEU A 1 122 ? -8.790 6.627 -0.721 1.00 98.00 122 LEU A N 1
ATOM 954 C CA . LEU A 1 122 ? -7.518 6.439 -1.423 1.00 98.00 122 LEU A CA 1
ATOM 955 C C . LEU A 1 122 ? -7.066 4.973 -1.402 1.00 98.00 122 LEU A C 1
ATOM 957 O O . LEU A 1 122 ? -6.554 4.478 -2.407 1.00 98.00 122 LEU A O 1
ATOM 961 N N . LEU A 1 123 ? -7.271 4.269 -0.286 1.00 97.38 123 LEU A N 1
ATOM 962 C CA . LEU A 1 123 ? -6.892 2.865 -0.137 1.00 97.38 123 LEU A CA 1
ATOM 963 C C . LEU A 1 123 ? -7.712 1.965 -1.066 1.00 97.38 123 LEU A C 1
ATOM 965 O O . LEU A 1 123 ? -7.149 1.114 -1.750 1.00 97.38 123 LEU A O 1
ATOM 969 N N . LEU A 1 124 ? -9.023 2.202 -1.162 1.00 97.62 124 LEU A N 1
ATOM 970 C CA . LEU A 1 124 ? -9.889 1.496 -2.110 1.00 97.62 124 LEU A CA 1
ATOM 971 C C . LEU A 1 124 ? -9.437 1.698 -3.558 1.00 97.62 124 LEU A C 1
ATOM 973 O O . LEU A 1 124 ? -9.491 0.767 -4.364 1.00 97.62 124 LEU A O 1
ATOM 977 N N . GLU A 1 125 ? -8.981 2.903 -3.901 1.00 97.69 125 GLU A N 1
ATOM 978 C CA . GLU A 1 125 ? -8.469 3.167 -5.239 1.00 97.69 125 GLU A CA 1
ATOM 979 C C . GLU A 1 125 ? -7.124 2.474 -5.497 1.00 97.69 125 GLU A C 1
ATOM 981 O O . GLU A 1 125 ? -6.920 1.948 -6.593 1.00 97.69 125 GLU A O 1
ATOM 986 N N . LEU A 1 126 ? -6.240 2.408 -4.495 1.00 97.19 126 LEU A N 1
ATOM 987 C CA . LEU A 1 126 ? -4.995 1.642 -4.584 1.00 97.19 126 LEU A CA 1
ATOM 988 C C . LEU A 1 126 ? -5.293 0.158 -4.795 1.00 97.19 126 LEU A C 1
ATOM 990 O O . LEU A 1 126 ? -4.758 -0.445 -5.721 1.00 97.19 126 LEU A O 1
ATOM 994 N N . PHE A 1 127 ? -6.196 -0.420 -4.002 1.00 96.75 127 PHE A N 1
ATOM 995 C CA . PHE A 1 127 ? -6.596 -1.818 -4.151 1.00 96.75 127 PHE A CA 1
ATOM 996 C C . PHE A 1 127 ? -7.210 -2.099 -5.518 1.00 96.75 127 PHE A C 1
ATOM 998 O O . PHE A 1 127 ? -6.867 -3.100 -6.130 1.00 96.75 127 PHE A O 1
ATOM 1005 N N . ARG A 1 128 ? -8.022 -1.185 -6.059 1.00 95.75 128 ARG A N 1
ATOM 1006 C CA . ARG A 1 128 ? -8.562 -1.316 -7.419 1.00 95.75 128 ARG A CA 1
ATOM 1007 C C . ARG A 1 128 ? -7.477 -1.414 -8.496 1.00 95.75 128 ARG A C 1
ATOM 1009 O O . ARG A 1 128 ? -7.693 -2.106 -9.483 1.00 95.75 128 ARG A O 1
ATOM 1016 N N . LEU A 1 129 ? -6.363 -0.700 -8.340 1.00 95.25 129 LEU A N 1
ATOM 1017 C CA . LEU A 1 129 ? -5.265 -0.709 -9.313 1.00 95.25 129 LEU A CA 1
ATOM 1018 C C . LEU A 1 129 ? -4.292 -1.874 -9.092 1.00 95.25 129 LEU A C 1
ATOM 1020 O O . LEU A 1 129 ? -3.658 -2.325 -10.042 1.00 95.25 129 LEU A O 1
ATOM 1024 N N . CYS A 1 130 ? -4.153 -2.344 -7.855 1.00 95.31 130 CYS A N 1
ATOM 1025 C CA . CYS A 1 130 ? -3.101 -3.278 -7.462 1.00 95.31 130 CYS A CA 1
ATOM 1026 C C . CYS A 1 130 ? -3.578 -4.718 -7.256 1.00 95.31 130 CYS A C 1
ATOM 1028 O O . CYS A 1 130 ? -2.791 -5.646 -7.425 1.00 95.31 130 CYS A O 1
ATOM 1030 N N . LEU A 1 131 ? -4.836 -4.918 -6.867 1.00 94.25 131 LEU A N 1
ATOM 1031 C CA . LEU A 1 131 ? -5.374 -6.221 -6.500 1.00 94.25 131 LEU A CA 1
ATOM 1032 C C . LEU A 1 131 ? -6.396 -6.688 -7.531 1.00 94.25 131 LEU A C 1
ATOM 1034 O O . LEU A 1 131 ? -7.186 -5.919 -8.076 1.00 94.25 131 LEU A O 1
ATOM 1038 N N . THR A 1 132 ? -6.402 -7.993 -7.774 1.00 92.38 132 THR A N 1
ATOM 1039 C CA . THR A 1 132 ? -7.487 -8.637 -8.507 1.00 92.38 132 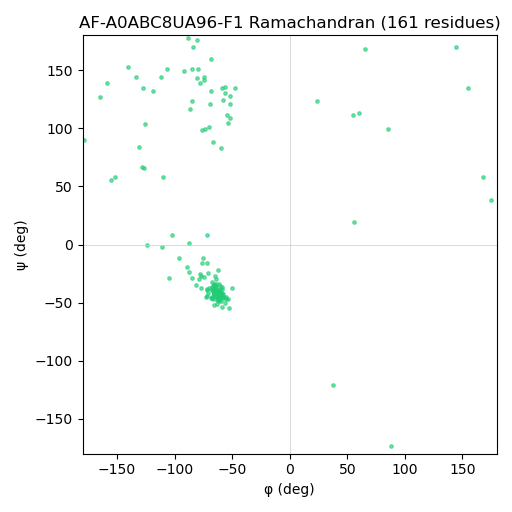THR A CA 1
ATOM 1040 C C . THR A 1 132 ? -8.687 -8.814 -7.589 1.00 92.38 132 THR A C 1
ATOM 1042 O O . THR A 1 132 ? -8.538 -9.259 -6.452 1.00 92.38 132 THR A O 1
ATOM 1045 N N . GLY A 1 133 ? -9.884 -8.566 -8.104 1.00 93.00 133 GLY A N 1
ATOM 1046 C CA . GLY A 1 133 ? -11.113 -8.755 -7.347 1.00 93.00 133 GLY A CA 1
ATOM 1047 C C . GLY A 1 133 ? -12.160 -7.711 -7.693 1.00 93.00 133 GLY A C 1
ATOM 1048 O O . GLY A 1 133 ? -11.905 -6.736 -8.399 1.00 93.00 133 GLY A O 1
ATOM 1049 N N . GLY A 1 134 ? -13.375 -7.944 -7.207 1.00 93.19 134 GLY A N 1
ATOM 1050 C CA . GLY A 1 134 ? -14.447 -6.961 -7.281 1.00 93.19 134 GLY A CA 1
ATOM 1051 C C . GLY A 1 134 ? -14.382 -5.962 -6.128 1.00 93.19 134 GLY A C 1
ATOM 1052 O O . GLY A 1 134 ? -13.698 -6.173 -5.127 1.00 93.19 134 GLY A O 1
ATOM 1053 N N . LYS A 1 135 ? -15.193 -4.907 -6.232 1.00 94.62 135 LYS A N 1
ATOM 1054 C CA . LYS A 1 135 ? -15.383 -3.904 -5.172 1.00 94.62 135 LYS A CA 1
ATOM 1055 C C . LYS A 1 135 ? -15.692 -4.531 -3.803 1.00 94.62 135 LYS A C 1
ATOM 1057 O O . LYS A 1 135 ? -15.191 -4.047 -2.799 1.00 94.62 135 LYS A O 1
ATOM 1062 N N . GLU A 1 136 ? -16.467 -5.616 -3.782 1.00 96.75 136 GLU A N 1
ATOM 1063 C CA . GLU A 1 136 ? -16.788 -6.408 -2.583 1.00 96.75 136 GLU A CA 1
ATOM 1064 C C . GLU A 1 136 ? -15.525 -6.865 -1.835 1.00 96.75 136 GLU A C 1
ATOM 1066 O O . GLU A 1 136 ? -15.416 -6.681 -0.626 1.00 96.75 136 GLU A O 1
ATOM 1071 N N . VAL A 1 137 ? -14.535 -7.400 -2.562 1.00 96.62 137 VAL A N 1
ATOM 1072 C CA . VAL A 1 137 ? -13.278 -7.900 -1.982 1.00 96.62 137 VAL A CA 1
ATOM 1073 C C . VAL A 1 137 ? -12.469 -6.744 -1.406 1.00 96.62 137 VAL A C 1
ATOM 1075 O O . VAL A 1 137 ? -12.015 -6.815 -0.269 1.00 96.62 137 VAL A O 1
ATOM 1078 N N . HIS A 1 138 ? -12.327 -5.651 -2.159 1.00 97.19 138 HIS A N 1
ATOM 1079 C CA . HIS A 1 138 ? -11.574 -4.483 -1.695 1.00 97.19 138 HIS A CA 1
ATOM 1080 C C . HIS A 1 138 ? -12.226 -3.849 -0.463 1.00 97.19 138 HIS A C 1
ATOM 1082 O O . HIS A 1 138 ? -11.528 -3.523 0.493 1.00 97.19 138 HIS A O 1
ATOM 1088 N N . ASN A 1 139 ? -13.557 -3.744 -0.449 1.00 97.31 139 ASN A N 1
ATOM 1089 C CA . ASN A 1 139 ? -14.306 -3.273 0.711 1.00 97.31 139 ASN A CA 1
ATOM 1090 C C . ASN A 1 139 ? -14.090 -4.181 1.925 1.00 97.31 139 ASN A C 1
ATOM 1092 O O . ASN A 1 139 ? -13.817 -3.672 3.003 1.00 97.31 139 ASN A O 1
ATOM 1096 N N . ALA A 1 140 ? -14.155 -5.505 1.754 1.00 98.12 140 ALA A N 1
ATOM 1097 C CA . ALA A 1 140 ? -13.941 -6.451 2.847 1.00 98.12 140 ALA A CA 1
ATOM 1098 C C . ALA A 1 140 ? -12.531 -6.338 3.455 1.00 98.12 140 ALA A C 1
ATOM 1100 O O . ALA A 1 140 ? -12.383 -6.393 4.677 1.00 98.12 140 ALA A O 1
ATOM 1101 N N . ILE A 1 141 ? -11.501 -6.129 2.625 1.00 97.56 141 ILE A N 1
ATOM 1102 C CA . ILE A 1 141 ? -10.128 -5.893 3.100 1.00 97.56 141 ILE A CA 1
ATOM 1103 C C . ILE A 1 141 ? -10.065 -4.595 3.912 1.00 97.56 141 ILE A C 1
ATOM 1105 O O . ILE A 1 141 ? -9.526 -4.591 5.016 1.00 97.56 141 ILE A O 1
ATOM 1109 N N . VAL A 1 142 ? -10.643 -3.504 3.400 1.00 97.81 142 VAL A N 1
ATOM 1110 C CA . VAL A 1 142 ? -10.663 -2.216 4.110 1.00 97.81 142 VAL A CA 1
ATOM 1111 C C . VAL A 1 142 ? -11.426 -2.315 5.431 1.00 97.81 142 VAL A C 1
ATOM 1113 O O . VAL A 1 142 ? -10.916 -1.857 6.451 1.00 97.81 142 VAL A O 1
ATOM 1116 N N . SER A 1 143 ? -12.595 -2.958 5.447 1.00 97.88 143 SER A N 1
ATOM 1117 C CA . SER A 1 143 ? -13.349 -3.201 6.680 1.00 97.88 143 SER A CA 1
ATOM 1118 C C . SER A 1 143 ? -12.533 -4.012 7.684 1.00 97.88 143 SER A C 1
ATOM 1120 O O . SER A 1 143 ? -12.469 -3.635 8.847 1.00 97.88 143 SER A O 1
ATOM 1122 N N . SER A 1 144 ? -11.813 -5.043 7.231 1.00 97.94 144 SER A N 1
ATOM 1123 C CA . SER A 1 144 ? -10.929 -5.830 8.102 1.00 97.94 144 SER A CA 1
ATOM 1124 C C . SER A 1 144 ? -9.802 -4.983 8.709 1.00 97.94 144 SER A C 1
ATOM 1126 O O . SER A 1 144 ? -9.480 -5.142 9.882 1.00 97.94 144 SER A O 1
ATOM 1128 N N . ILE A 1 145 ? -9.215 -4.057 7.940 1.00 97.75 145 ILE A N 1
ATOM 1129 C CA . ILE A 1 145 ? -8.203 -3.111 8.441 1.00 97.75 145 ILE A CA 1
ATOM 1130 C C . ILE A 1 145 ? -8.801 -2.198 9.515 1.00 97.75 145 ILE A C 1
ATOM 1132 O O . ILE A 1 145 ? -8.186 -2.007 10.560 1.00 97.75 145 ILE A O 1
ATOM 1136 N N . GLN A 1 146 ? -9.999 -1.655 9.288 1.00 97.31 146 GLN A N 1
ATOM 1137 C CA . GLN A 1 146 ? -10.677 -0.784 10.253 1.00 97.31 146 GLN A CA 1
ATOM 1138 C C . GLN A 1 146 ? -11.079 -1.534 11.530 1.00 97.31 146 GLN A C 1
ATOM 1140 O O . GLN A 1 146 ? -10.916 -1.001 12.629 1.00 97.31 146 GLN A O 1
ATOM 1145 N N . ASP A 1 147 ? -11.555 -2.773 11.401 1.00 97.44 147 ASP A N 1
ATOM 1146 C CA . ASP A 1 147 ? -11.891 -3.634 12.536 1.00 97.44 147 ASP A CA 1
ATOM 1147 C C . ASP A 1 147 ? -10.646 -3.952 13.374 1.00 97.44 147 ASP A C 1
ATOM 1149 O O . ASP A 1 147 ? -10.684 -3.856 14.603 1.00 97.44 147 ASP A O 1
ATOM 1153 N N . LEU A 1 148 ? -9.520 -4.259 12.720 1.00 96.88 148 LEU A N 1
ATOM 1154 C CA . LEU A 1 148 ? -8.234 -4.442 13.393 1.00 96.88 148 LEU A CA 1
ATOM 1155 C C . LEU A 1 148 ? -7.763 -3.150 14.066 1.00 96.88 148 LEU A C 1
ATOM 1157 O O . LEU A 1 148 ? -7.343 -3.205 15.218 1.00 96.88 148 LEU A O 1
ATOM 1161 N N . ALA A 1 149 ? -7.883 -1.996 13.408 1.00 95.44 149 ALA A N 1
ATOM 1162 C CA . ALA A 1 149 ? -7.510 -0.710 13.996 1.00 95.44 149 ALA A CA 1
ATOM 1163 C C . ALA A 1 149 ? -8.310 -0.404 15.268 1.00 95.44 149 ALA A C 1
ATOM 1165 O O . ALA A 1 149 ? -7.754 0.007 16.285 1.00 95.44 149 ALA A O 1
ATOM 1166 N N . LYS A 1 150 ? -9.618 -0.681 15.239 1.00 94.50 150 LYS A N 1
ATOM 1167 C CA . LYS A 1 150 ? -10.501 -0.538 16.399 1.00 94.50 150 LYS A CA 1
ATOM 1168 C C . LYS A 1 150 ? -10.126 -1.493 17.535 1.00 94.50 150 LYS A C 1
ATOM 1170 O O . LYS A 1 150 ? -10.162 -1.104 18.701 1.00 94.50 150 LYS A O 1
ATOM 1175 N N . ALA A 1 151 ? -9.776 -2.738 17.210 1.00 93.12 151 ALA A N 1
ATOM 1176 C CA . ALA A 1 151 ? -9.303 -3.697 18.204 1.00 93.12 151 ALA A CA 1
ATOM 1177 C C . ALA A 1 151 ? -7.981 -3.232 18.839 1.00 93.12 151 ALA A C 1
ATOM 1179 O O . ALA A 1 151 ? -7.842 -3.273 20.061 1.00 93.12 151 ALA A O 1
ATOM 1180 N N . PHE A 1 152 ? -7.045 -2.719 18.035 1.00 89.06 152 PHE A N 1
ATOM 1181 C CA . PHE A 1 152 ? -5.776 -2.175 18.518 1.00 89.06 152 PHE A CA 1
ATOM 1182 C C . PHE A 1 152 ? -5.963 -0.964 19.438 1.00 89.06 152 PHE A C 1
ATOM 1184 O O . PHE A 1 152 ? -5.407 -0.960 20.535 1.00 89.06 152 PHE A O 1
ATOM 1191 N N . SER A 1 153 ? -6.789 0.017 19.060 1.00 88.88 153 SER A N 1
ATOM 1192 C CA . SER A 1 153 ? -7.013 1.203 19.900 1.00 88.88 153 SER A CA 1
ATOM 1193 C C .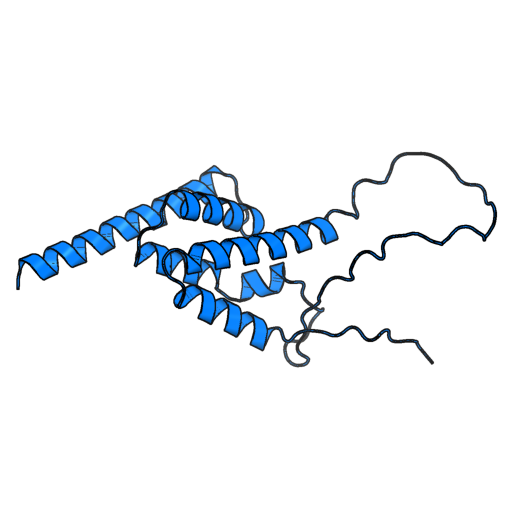 SER A 1 153 ? -7.670 0.848 21.239 1.00 88.88 153 SER A C 1
ATOM 1195 O O . SER A 1 153 ? -7.310 1.403 22.271 1.00 88.88 153 SER A O 1
ATOM 1197 N N . SER A 1 154 ? -8.583 -0.133 21.251 1.00 81.94 154 SER A N 1
ATOM 1198 C CA . SER A 1 154 ? -9.207 -0.594 22.499 1.00 81.94 154 SER A CA 1
ATOM 1199 C C . SER A 1 154 ? -8.208 -1.226 23.477 1.00 81.94 154 SER A C 1
ATOM 1201 O O . SER A 1 154 ? -8.379 -1.115 24.688 1.00 81.94 154 SER A O 1
ATOM 1203 N N . TYR A 1 155 ? -7.138 -1.846 22.968 1.00 74.81 155 TYR A N 1
ATOM 1204 C CA . TYR A 1 155 ? -6.088 -2.422 23.805 1.00 74.81 155 TYR A CA 1
ATOM 1205 C C . TYR A 1 155 ? -5.219 -1.342 24.463 1.00 74.81 155 TYR A C 1
ATOM 1207 O O . TYR A 1 155 ? -4.870 -1.475 25.636 1.00 74.81 155 TYR A O 1
ATOM 1215 N N . GLU A 1 156 ? -4.896 -0.260 23.744 1.00 65.38 156 GLU A N 1
ATOM 1216 C CA . GLU A 1 156 ? -4.179 0.882 24.330 1.00 65.38 156 GLU A CA 1
ATOM 1217 C C . GLU A 1 156 ? -4.977 1.507 25.482 1.00 65.38 156 GLU A C 1
ATOM 1219 O O . GLU A 1 156 ? -4.427 1.722 26.566 1.00 65.38 156 GLU A O 1
ATOM 1224 N N . ASP A 1 157 ? -6.286 1.695 25.293 1.00 65.50 157 ASP A N 1
ATOM 1225 C CA . ASP A 1 157 ? -7.180 2.222 26.327 1.00 65.50 157 ASP A CA 1
ATOM 1226 C C . ASP A 1 157 ? -7.248 1.295 27.557 1.00 65.50 157 ASP A C 1
ATOM 1228 O O . ASP A 1 157 ? -7.154 1.748 28.700 1.00 65.50 157 ASP A O 1
ATOM 1232 N N . GLU A 1 158 ? -7.358 -0.023 27.359 1.00 68.56 158 GLU A N 1
ATOM 1233 C CA . GLU A 1 158 ? -7.431 -0.991 28.461 1.00 68.56 158 GLU A CA 1
ATOM 1234 C C . GLU A 1 158 ? -6.133 -1.116 29.275 1.00 68.56 158 GLU A C 1
ATOM 1236 O O . GLU A 1 158 ? -6.186 -1.391 30.481 1.00 68.56 158 GLU A O 1
ATOM 1241 N N . VAL A 1 159 ? -4.970 -0.940 28.642 1.00 61.84 159 VAL A N 1
ATOM 1242 C CA . VAL A 1 159 ? -3.663 -0.991 29.316 1.00 61.84 159 VAL A CA 1
ATOM 1243 C C . VAL A 1 159 ? -3.394 0.304 30.091 1.00 61.84 159 VAL A C 1
ATOM 1245 O O . VAL A 1 159 ? -2.882 0.249 31.211 1.00 61.84 159 VAL A O 1
ATOM 1248 N N . LEU A 1 160 ? -3.801 1.461 29.558 1.00 56.44 160 LEU A N 1
ATOM 1249 C CA . LEU A 1 160 ? -3.609 2.764 30.207 1.00 56.44 160 LEU A CA 1
ATOM 1250 C C . LEU A 1 160 ? -4.550 3.002 31.399 1.00 56.44 160 LEU A C 1
ATOM 1252 O O . LEU A 1 160 ? -4.166 3.686 32.343 1.00 56.44 160 LEU A O 1
ATOM 1256 N N . VAL A 1 161 ? -5.745 2.402 31.422 1.00 55.12 161 VAL A N 1
ATOM 1257 C CA . VAL A 1 161 ? -6.692 2.516 32.556 1.00 55.12 161 VAL A CA 1
ATOM 1258 C C . VAL A 1 161 ? -6.275 1.656 33.766 1.00 55.12 161 VAL A C 1
ATOM 1260 O O . VAL A 1 161 ? -6.812 1.812 34.863 1.00 55.12 161 VAL A O 1
ATOM 1263 N N . LYS A 1 162 ? -5.296 0.759 33.600 1.00 49.72 162 LYS A N 1
ATOM 1264 C CA . LYS A 1 162 ? -4.793 -0.139 34.658 1.00 49.72 162 LYS A CA 1
ATOM 1265 C C . LYS A 1 162 ? -3.461 0.302 35.291 1.00 49.72 162 LYS A C 1
ATOM 1267 O O . LYS A 1 162 ? -2.897 -0.481 36.055 1.00 49.72 162 LYS A O 1
ATOM 1272 N N . SER A 1 163 ? -2.968 1.505 34.981 1.00 41.53 163 SER A N 1
ATOM 1273 C CA . SER A 1 163 ? -1.690 2.051 35.485 1.00 41.53 163 SER A CA 1
ATOM 1274 C C . SER A 1 163 ? -1.874 3.009 36.659 1.00 41.53 163 SER A C 1
ATOM 1276 O O . SER A 1 163 ? -2.750 3.895 36.553 1.00 41.53 163 SER A O 1
#

pLDDT: mean 80.6, std 22.31, range [28.69, 98.25]

Secondary structure (DSSP, 8-state):
--------PBPHHHHHHHHHHHHHH--HHHHHHHHHHHHHHHHHHHHHHHTTSS-----------S---S----PPPPP-B--TTT-SSPB-HHHHHHHTTHHHHHHHHHHHS---HHHHHHHHHHHHHHS-S-HHHHHHHHHHHHHHHHHHHHHHHHHHTT-

Radius of gyration: 21.89 Å; Cα contacts (8 Å, |Δi|>4): 125; chains: 1; bounding box: 43×30×85 Å

Nearest PDB structures (foldseek):
  6bq1-assembly1_B  TM=2.508E-01  e=1.807E+00  Homo sapiens
  5dse-assembly2_C  TM=2.613E-01  e=4.279E+00  Homo sapiens
  6c8c-assembly1_A  TM=3.464E-01  e=8.622E+00  Mus musculus
  3nrh-assembly1_B-2  TM=2.197E-01  e=5.602E+00  Bacteroides fragilis YCH46
  6g0l-assembly1_W  TM=2.180E-01  e=8.622E+00  Saccharomyces cerevisiae S288C

Sequence (163 aa):
MLMQGNRNFKSVKQTVKRLEEASVSCRGPERVQLMRRWLAALKETEKLSGGSLEDKEKKSEPQLSSEELKDIPRKPSPVLYYDSDIGGDPMNFHDVFLCSQALEGIAICMIIEAPNEEEVSLLLELFRLCLTGGKEVHNAIVSSIQDLAKAFSSYEDEVLVKS

Solvent-accessible surface area 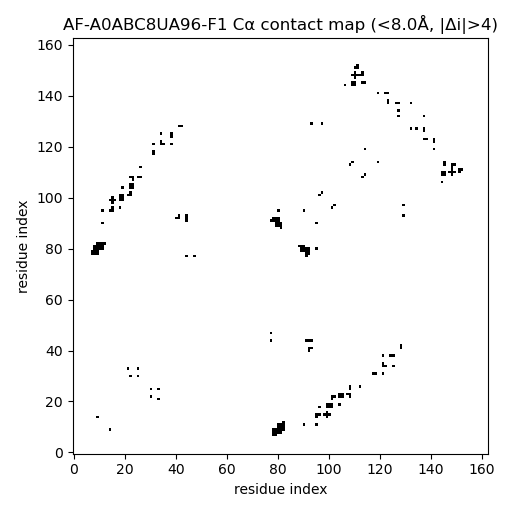(backbone atoms only — not comparable to full-atom values): 9888 Å² total; per-residue (Å²): 136,82,85,75,74,86,76,75,62,41,52,42,68,65,48,24,52,52,42,30,54,51,23,60,69,44,55,75,73,55,36,50,56,49,53,52,52,51,48,52,54,44,52,53,49,50,56,68,67,59,73,78,78,86,86,84,86,85,82,81,85,82,88,84,80,94,84,82,90,83,79,73,79,75,74,79,76,79,71,35,27,46,50,92,86,73,61,84,77,72,32,48,62,56,61,45,49,68,72,24,50,26,67,58,29,39,48,51,39,28,25,75,48,66,67,53,75,68,49,50,54,52,47,50,52,47,38,67,77,74,46,88,74,55,72,68,54,47,49,54,52,52,50,51,38,51,53,47,11,53,54,48,54,53,49,55,54,58,57,60,75,73,109